Protein AF-A0A743SPW2-F1 (afdb_monomer_lite)

pLDDT: mean 85.06, std 10.41, range [58.22, 95.25]

Secondary structure (DSSP, 8-state):
--HHHHHHHHHHHHHHHHHHTT--SS-SSSPPPPHHHHHTTHHHHH-TTT-GGG--

Radius of gyration: 13.73 Å; chains: 1; bounding box: 24×21×38 Å

Organism: Salmonella enterica (NCBI:txid28901)

Foldseek 3Di:
DDLVVVLVVLLVVLCVVCVVVVHHPPDPVRDRDDSLNVLQCVCVVVPVVVPPVSPD

Sequence (56 aa):
MSSLAMVDYINAERKAKAEAEGLTFPCKRYRKLSHDNFLKKVPKVLGENDCRKFLR

Structure (mmCIF, N/CA/C/O backbone):
data_AF-A0A743SPW2-F1
#
_entry.id   AF-A0A743SPW2-F1
#
loop_
_atom_site.group_PDB
_atom_site.id
_atom_site.type_symbol
_atom_site.label_atom_id
_atom_site.label_alt_id
_atom_site.label_comp_id
_atom_site.label_asym_id
_atom_site.label_entity_id
_atom_site.label_seq_id
_atom_site.pdbx_PDB_ins_code
_atom_site.Cartn_x
_atom_site.Cartn_y
_atom_site.Cartn_z
_atom_site.occupancy
_atom_site.B_iso_or_equiv
_atom_site.auth_seq_id
_atom_site.auth_comp_id
_atom_site.auth_asym_id
_atom_site.auth_atom_id
_atom_site.pdbx_PDB_model_num
ATOM 1 N N . MET A 1 1 ? 12.652 -14.636 0.115 1.00 69.50 1 MET A N 1
ATOM 2 C CA . MET A 1 1 ? 11.393 -13.861 0.205 1.00 69.50 1 MET A CA 1
ATOM 3 C C . MET A 1 1 ? 10.843 -13.628 -1.193 1.00 69.50 1 MET A C 1
ATOM 5 O O . MET A 1 1 ? 11.625 -13.279 -2.067 1.00 69.50 1 MET A O 1
ATOM 9 N N . SER A 1 2 ? 9.538 -13.812 -1.413 1.00 89.56 2 SER A N 1
ATOM 10 C CA . SER A 1 2 ? 8.869 -13.422 -2.665 1.00 89.56 2 SER A CA 1
ATOM 11 C C . SER A 1 2 ? 8.336 -11.987 -2.579 1.00 89.56 2 SER A C 1
ATOM 13 O O . SER A 1 2 ? 8.192 -11.434 -1.488 1.00 89.56 2 SER A O 1
ATOM 15 N N . SER A 1 3 ? 8.006 -11.378 -3.719 1.00 87.00 3 SER A N 1
ATOM 16 C CA . SER A 1 3 ? 7.406 -10.036 -3.755 1.00 87.00 3 SER A CA 1
ATOM 17 C C . SER A 1 3 ? 6.037 -9.976 -3.063 1.00 87.00 3 SER A C 1
ATOM 19 O O . SER A 1 3 ? 5.711 -8.960 -2.459 1.00 87.00 3 SER A O 1
ATOM 21 N N . LEU A 1 4 ? 5.265 -11.067 -3.087 1.00 90.62 4 LEU A N 1
ATOM 22 C CA . LEU A 1 4 ? 4.010 -11.196 -2.337 1.00 90.62 4 LEU A CA 1
ATOM 23 C C . LEU A 1 4 ? 4.267 -11.221 -0.826 1.00 90.62 4 LEU A C 1
ATOM 25 O O . LEU A 1 4 ? 3.710 -10.405 -0.099 1.00 90.62 4 LEU A O 1
ATOM 29 N N . ALA A 1 5 ? 5.204 -12.064 -0.379 1.00 91.31 5 ALA A N 1
ATOM 30 C CA . ALA A 1 5 ? 5.593 -12.131 1.029 1.00 91.31 5 ALA A CA 1
ATOM 31 C C . ALA A 1 5 ? 6.125 -10.781 1.548 1.00 91.31 5 ALA A C 1
ATOM 33 O O . ALA A 1 5 ? 5.883 -10.418 2.695 1.00 91.31 5 ALA A O 1
ATOM 34 N N . MET A 1 6 ? 6.803 -10.005 0.696 1.00 90.50 6 MET A N 1
ATOM 35 C CA . MET A 1 6 ? 7.267 -8.660 1.043 1.00 90.50 6 MET A CA 1
ATOM 36 C C . MET A 1 6 ? 6.104 -7.677 1.250 1.00 90.50 6 MET A C 1
ATOM 38 O O . MET A 1 6 ? 6.137 -6.859 2.168 1.00 90.50 6 MET A O 1
ATOM 42 N N . VAL A 1 7 ? 5.062 -7.749 0.418 1.00 92.44 7 VAL A N 1
ATOM 43 C CA . VAL A 1 7 ? 3.859 -6.914 0.573 1.00 92.44 7 VAL A CA 1
ATOM 44 C C . VAL A 1 7 ? 3.136 -7.245 1.874 1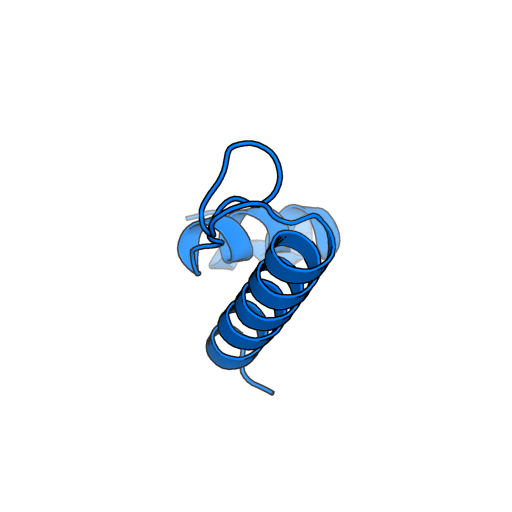.00 92.44 7 VAL A C 1
ATOM 46 O O . VAL A 1 7 ? 2.731 -6.328 2.592 1.00 92.44 7 VAL A O 1
ATOM 49 N N . ASP A 1 8 ? 3.020 -8.530 2.203 1.00 94.06 8 ASP A N 1
ATOM 50 C CA . ASP A 1 8 ? 2.399 -8.978 3.448 1.00 94.06 8 ASP A CA 1
ATOM 51 C C . ASP A 1 8 ? 3.204 -8.532 4.668 1.00 94.06 8 ASP A C 1
ATOM 53 O O . ASP A 1 8 ? 2.630 -7.978 5.606 1.00 94.06 8 ASP A O 1
ATOM 57 N N . TYR A 1 9 ? 4.532 -8.655 4.610 1.00 94.81 9 TYR A N 1
ATOM 58 C CA . TYR A 1 9 ? 5.431 -8.139 5.641 1.00 94.81 9 TYR A CA 1
ATOM 59 C C . TYR A 1 9 ? 5.239 -6.628 5.865 1.00 94.81 9 TYR A C 1
ATOM 61 O O . TYR A 1 9 ? 5.026 -6.181 6.993 1.00 94.81 9 TYR A O 1
ATOM 69 N N . ILE A 1 10 ? 5.228 -5.828 4.791 1.00 93.69 10 ILE A N 1
ATOM 70 C CA . ILE A 1 10 ? 5.029 -4.372 4.885 1.00 93.69 10 ILE A CA 1
ATOM 71 C C . ILE A 1 10 ? 3.649 -4.039 5.470 1.00 93.69 10 ILE A C 1
ATOM 73 O O . ILE A 1 10 ? 3.515 -3.098 6.255 1.00 93.69 10 ILE A O 1
ATOM 77 N N . ASN A 1 11 ? 2.608 -4.780 5.088 1.00 94.44 11 ASN A N 1
ATOM 78 C CA . ASN A 1 11 ? 1.262 -4.576 5.619 1.00 94.44 11 ASN A CA 1
ATOM 79 C C . ASN A 1 11 ? 1.161 -4.954 7.102 1.00 94.44 11 ASN A C 1
ATOM 81 O O . ASN A 1 11 ? 0.506 -4.229 7.851 1.00 94.44 11 ASN A O 1
ATOM 85 N N . ALA A 1 12 ? 1.828 -6.026 7.533 1.00 95.25 12 ALA A N 1
ATOM 86 C CA . ALA A 1 12 ? 1.904 -6.414 8.939 1.00 95.25 12 ALA A CA 1
ATOM 87 C C . ALA A 1 12 ? 2.601 -5.333 9.779 1.00 95.25 12 ALA A C 1
ATOM 89 O O . ALA A 1 12 ? 2.064 -4.914 10.803 1.00 95.25 12 ALA A O 1
ATOM 90 N N . GLU A 1 13 ? 3.725 -4.791 9.301 1.00 94.62 13 GLU A N 1
ATOM 91 C CA . GLU A 1 13 ? 4.398 -3.666 9.962 1.00 94.62 13 GLU A CA 1
ATOM 92 C C . GLU A 1 13 ? 3.512 -2.417 10.051 1.00 94.62 13 GLU A C 1
ATOM 94 O O . GLU A 1 13 ? 3.470 -1.743 11.080 1.00 94.6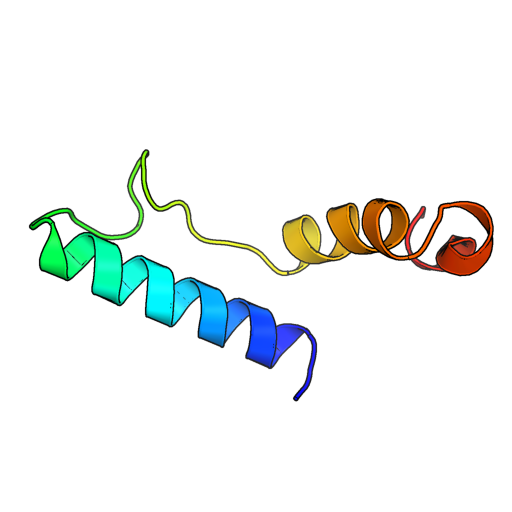2 13 GLU A O 1
ATOM 99 N N . ARG A 1 14 ? 2.804 -2.080 8.967 1.00 94.44 14 ARG A N 1
ATOM 100 C CA . ARG A 1 14 ? 1.886 -0.931 8.951 1.00 94.44 14 ARG A CA 1
ATOM 101 C C . ARG A 1 14 ? 0.732 -1.112 9.926 1.00 94.44 14 ARG A C 1
ATOM 103 O O . ARG A 1 14 ? 0.333 -0.137 10.554 1.00 94.44 14 ARG A O 1
ATOM 110 N N . LYS A 1 15 ? 0.216 -2.335 10.051 1.00 94.38 15 LYS A N 1
ATOM 111 C CA . LYS A 1 15 ? -0.818 -2.681 11.025 1.00 94.38 15 LYS A CA 1
ATOM 112 C C . LYS A 1 15 ? -0.295 -2.523 12.454 1.00 94.38 15 LYS A C 1
ATOM 114 O O . LYS A 1 15 ? -0.921 -1.809 13.225 1.00 94.38 15 LYS A O 1
ATOM 119 N N . ALA A 1 16 ? 0.879 -3.073 12.764 1.00 94.25 16 ALA A N 1
ATOM 120 C CA . ALA A 1 16 ? 1.494 -2.940 14.087 1.00 94.25 16 ALA A CA 1
ATOM 121 C C . ALA A 1 16 ? 1.752 -1.470 14.468 1.00 94.25 16 ALA A C 1
ATOM 123 O O . ALA A 1 16 ? 1.480 -1.058 15.592 1.00 94.25 16 ALA A O 1
ATOM 124 N N . LYS A 1 17 ? 2.220 -0.650 13.517 1.00 93.88 17 LYS A N 1
ATOM 125 C CA . LYS A 1 17 ? 2.412 0.796 13.724 1.00 93.88 17 LYS A CA 1
ATOM 126 C C . LYS A 1 17 ? 1.088 1.532 13.943 1.00 93.88 17 LYS A C 1
ATOM 128 O O . LYS A 1 17 ? 1.022 2.394 14.808 1.00 93.88 17 LYS A O 1
ATOM 133 N N . ALA A 1 18 ? 0.037 1.183 13.198 1.00 92.81 18 ALA A N 1
ATOM 134 C CA . ALA A 1 18 ? -1.289 1.761 13.399 1.00 92.81 18 ALA A CA 1
ATOM 135 C C . ALA A 1 18 ? -1.843 1.423 14.791 1.00 92.81 18 ALA A C 1
ATOM 137 O O . ALA A 1 18 ? -2.291 2.323 15.492 1.00 92.81 18 ALA A O 1
ATOM 138 N N . GLU A 1 19 ? -1.742 0.160 15.208 1.00 92.12 19 GLU A N 1
ATOM 139 C CA . GLU A 1 19 ? -2.184 -0.301 16.529 1.00 92.12 19 GLU A CA 1
ATOM 140 C C . GLU A 1 19 ? -1.402 0.376 17.663 1.00 92.12 19 GLU A C 1
ATOM 142 O O . GLU A 1 19 ? -2.007 0.805 18.643 1.00 92.12 19 GLU A O 1
ATOM 147 N N . ALA A 1 20 ? -0.087 0.563 17.503 1.00 93.25 20 ALA A N 1
ATOM 148 C CA . ALA A 1 20 ? 0.742 1.300 18.461 1.00 93.25 20 ALA A CA 1
ATOM 149 C C . ALA A 1 20 ? 0.344 2.783 18.591 1.00 93.25 20 ALA A C 1
ATOM 151 O O . ALA A 1 20 ? 0.459 3.363 19.667 1.00 93.25 20 ALA A O 1
ATOM 152 N N . GLU A 1 21 ? -0.150 3.394 17.511 1.00 92.25 21 GLU A N 1
ATOM 153 C CA . GLU A 1 21 ? -0.698 4.755 17.520 1.00 92.25 21 GLU A CA 1
ATOM 154 C C . GLU A 1 21 ? -2.186 4.811 17.929 1.00 92.25 21 GLU A C 1
ATOM 156 O O . GLU A 1 21 ? -2.777 5.891 17.937 1.00 92.25 21 GLU A O 1
ATOM 161 N N . GLY A 1 22 ? -2.816 3.673 18.251 1.00 91.19 22 GLY A N 1
ATOM 162 C CA . GLY A 1 22 ? -4.245 3.592 18.582 1.00 91.19 22 GLY A CA 1
ATOM 163 C C . GLY A 1 22 ? -5.181 3.807 17.385 1.00 91.19 22 GLY A C 1
ATOM 164 O O . GLY A 1 22 ? -6.368 4.083 17.556 1.00 91.19 22 GLY A O 1
ATOM 165 N N . LEU A 1 23 ? -4.660 3.706 16.162 1.00 90.56 23 LEU A N 1
ATOM 166 C CA . LEU A 1 23 ? -5.408 3.856 14.917 1.00 90.56 23 LEU A CA 1
ATOM 167 C C . LEU A 1 23 ? -5.868 2.493 14.387 1.00 90.56 23 LEU A C 1
ATOM 169 O O . LEU A 1 23 ? -5.192 1.476 14.526 1.00 90.56 23 LEU A O 1
ATOM 173 N N . THR A 1 24 ? -6.997 2.477 13.681 1.00 88.50 24 THR A N 1
ATOM 174 C CA . THR A 1 24 ? -7.449 1.286 12.954 1.00 88.50 24 THR A CA 1
ATOM 175 C C . THR A 1 24 ? -6.662 1.110 11.653 1.00 88.50 24 THR A C 1
ATOM 177 O O . THR A 1 24 ? -6.284 2.079 10.993 1.00 88.50 24 THR A O 1
ATOM 180 N N . PHE A 1 25 ? -6.407 -0.136 11.252 1.00 86.94 25 PHE A N 1
ATOM 181 C CA . PHE A 1 25 ? -5.819 -0.454 9.949 1.00 86.94 25 PHE A CA 1
ATOM 182 C C . PHE A 1 25 ? -6.878 -1.086 9.031 1.00 86.94 25 PHE A C 1
ATOM 184 O O . PHE A 1 25 ? -7.536 -2.037 9.455 1.00 86.94 25 PHE A O 1
ATOM 191 N N . PRO A 1 26 ? -7.014 -0.650 7.763 1.00 87.69 26 PRO A N 1
ATOM 192 C CA . PRO A 1 26 ? -6.270 0.421 7.090 1.00 87.69 26 PRO A CA 1
ATOM 193 C C . PRO A 1 26 ? -6.825 1.832 7.377 1.00 87.69 26 PRO A C 1
ATOM 195 O O . PRO A 1 26 ? -8.034 2.042 7.367 1.00 87.69 26 PRO A O 1
ATOM 198 N N . CYS A 1 27 ? -5.941 2.826 7.528 1.00 89.94 27 CYS A N 1
ATOM 199 C CA . CYS A 1 27 ? -6.308 4.242 7.711 1.00 89.94 27 CYS A CA 1
ATOM 200 C C . CYS A 1 27 ? -5.578 5.172 6.728 1.00 89.94 27 CYS A C 1
ATOM 202 O O . CYS A 1 27 ? -4.735 4.740 5.937 1.00 89.94 27 CYS A O 1
ATOM 204 N N . LYS A 1 28 ? -5.883 6.481 6.764 1.00 87.25 28 LYS A N 1
ATOM 205 C CA . LYS A 1 28 ? -5.219 7.486 5.905 1.00 87.25 28 LYS A CA 1
ATOM 206 C C . LYS A 1 28 ? -3.694 7.482 6.070 1.00 87.25 28 LYS A C 1
ATOM 208 O O . LYS A 1 28 ? -2.996 7.624 5.069 1.00 87.25 28 LYS A O 1
ATOM 213 N N . ARG A 1 29 ? -3.200 7.298 7.301 1.00 87.56 29 ARG A N 1
ATOM 214 C CA . ARG A 1 29 ? -1.763 7.278 7.624 1.00 87.56 29 ARG A CA 1
ATOM 215 C C . ARG A 1 29 ? -1.101 5.956 7.223 1.00 87.56 29 ARG A C 1
ATOM 217 O O . ARG A 1 29 ? -0.022 5.961 6.639 1.00 87.56 29 ARG A O 1
ATOM 224 N N . TYR A 1 30 ? -1.796 4.837 7.436 1.00 90.31 30 TYR A N 1
ATOM 225 C CA . TYR A 1 30 ? -1.326 3.488 7.119 1.00 90.31 30 TYR A CA 1
ATOM 226 C C . TYR A 1 30 ? -2.263 2.803 6.122 1.00 90.31 30 TYR A C 1
ATOM 228 O O . TYR A 1 30 ? -3.123 1.996 6.478 1.00 90.31 30 TYR A O 1
ATOM 236 N N . ARG A 1 31 ? -2.090 3.132 4.838 1.00 92.25 31 ARG A N 1
ATOM 237 C CA . ARG A 1 31 ? -2.840 2.490 3.749 1.00 92.25 31 ARG A CA 1
ATOM 238 C C . ARG A 1 31 ? -2.349 1.064 3.513 1.00 92.25 31 ARG A C 1
ATOM 240 O O . ARG A 1 31 ? -1.143 0.803 3.555 1.00 92.25 31 ARG A O 1
ATOM 247 N N . LYS A 1 32 ? -3.271 0.166 3.169 1.00 93.00 32 LYS A N 1
ATOM 248 C CA . LYS A 1 32 ? -2.936 -1.183 2.700 1.00 93.00 32 LYS A CA 1
ATOM 249 C C . LYS A 1 32 ? -2.164 -1.097 1.381 1.00 93.00 32 LYS A C 1
ATOM 251 O O . LYS A 1 32 ? -2.584 -0.413 0.448 1.00 93.00 32 LYS A O 1
ATOM 256 N N . LEU A 1 33 ? -1.016 -1.759 1.321 1.00 92.38 33 LEU A N 1
ATOM 257 C CA . LEU A 1 33 ? -0.221 -1.919 0.111 1.00 92.38 33 LEU A CA 1
ATOM 258 C C . LEU A 1 33 ? -0.773 -3.103 -0.690 1.00 92.38 33 LEU A C 1
ATOM 260 O O . LEU A 1 33 ? -0.919 -4.194 -0.144 1.00 92.38 33 LEU A O 1
ATOM 264 N N . SER A 1 34 ? -1.071 -2.889 -1.971 1.00 91.31 34 SER A N 1
ATOM 265 C CA . SER A 1 34 ? -1.334 -3.969 -2.926 1.00 91.31 34 SER A CA 1
ATOM 266 C C . SER A 1 34 ? -0.062 -4.322 -3.692 1.00 91.31 34 SER A C 1
ATOM 268 O O . SER A 1 34 ? 0.818 -3.473 -3.871 1.00 91.31 34 SER A O 1
ATOM 270 N N . HIS A 1 35 ? 0.018 -5.565 -4.168 1.00 90.31 35 HIS A N 1
ATOM 271 C CA . HIS A 1 35 ? 1.144 -6.036 -4.972 1.00 90.31 35 HIS A CA 1
ATOM 272 C C . HIS A 1 35 ? 1.305 -5.237 -6.270 1.00 90.31 35 HIS A C 1
ATOM 274 O O . HIS A 1 35 ? 2.410 -4.788 -6.558 1.00 90.31 35 HIS A O 1
ATOM 280 N N . ASP A 1 36 ? 0.212 -4.894 -6.951 1.00 87.25 36 ASP A N 1
ATOM 281 C CA . ASP A 1 36 ? 0.256 -4.053 -8.158 1.00 87.25 36 ASP A CA 1
ATOM 282 C C . ASP A 1 36 ? 0.904 -2.685 -7.901 1.00 87.25 36 ASP A C 1
ATOM 284 O O . ASP A 1 36 ? 1.745 -2.211 -8.665 1.00 87.25 36 ASP A O 1
ATOM 288 N N . ASN A 1 37 ? 0.545 -2.037 -6.787 1.00 87.12 37 ASN A N 1
ATOM 289 C CA . ASN A 1 37 ? 1.116 -0.741 -6.420 1.00 87.12 37 ASN A CA 1
ATOM 290 C C . ASN A 1 37 ? 2.575 -0.855 -5.966 1.00 87.12 37 ASN A C 1
ATOM 292 O O . ASN A 1 37 ? 3.333 0.107 -6.102 1.00 87.12 37 ASN A O 1
ATOM 296 N N . PHE A 1 38 ? 2.968 -2.009 -5.428 1.00 88.06 38 PHE A N 1
ATOM 297 C CA . PHE A 1 38 ? 4.360 -2.312 -5.124 1.00 88.06 38 PHE A CA 1
ATOM 298 C C . PHE A 1 38 ? 5.177 -2.473 -6.414 1.00 88.06 38 PHE A C 1
ATOM 300 O O . PHE A 1 38 ? 6.206 -1.814 -6.561 1.00 88.06 38 PHE A O 1
ATOM 307 N N . LEU A 1 39 ? 4.678 -3.242 -7.389 1.00 87.00 39 LEU A N 1
ATOM 308 C CA . LEU A 1 39 ? 5.349 -3.459 -8.674 1.00 87.00 39 LEU A CA 1
ATOM 309 C C . LEU A 1 39 ? 5.528 -2.171 -9.483 1.00 87.00 39 LEU A C 1
ATOM 311 O O . LEU A 1 39 ? 6.592 -1.970 -1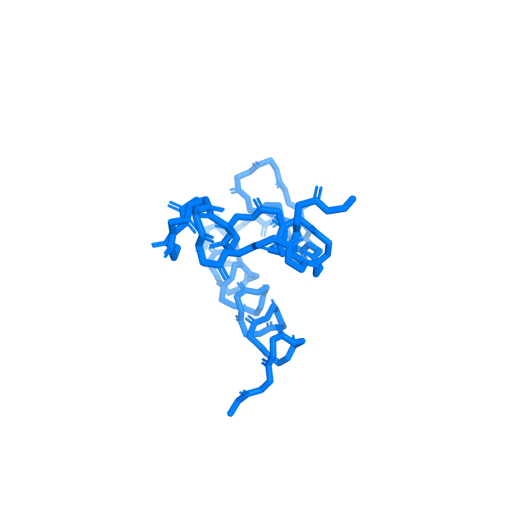0.061 1.00 87.00 39 LEU A O 1
ATOM 315 N N . LYS A 1 40 ? 4.570 -1.237 -9.441 1.00 86.00 40 LYS A N 1
ATOM 316 C CA . LYS A 1 40 ? 4.707 0.085 -10.088 1.00 86.00 40 LYS A CA 1
ATOM 317 C C . LYS A 1 40 ? 5.914 0.898 -9.604 1.00 86.00 40 LYS A C 1
ATOM 319 O O . LYS A 1 40 ? 6.358 1.811 -10.298 1.00 86.00 40 LYS A O 1
ATOM 324 N N . LYS A 1 41 ? 6.434 0.620 -8.403 1.00 84.19 41 LYS A N 1
ATOM 325 C CA . LYS A 1 41 ? 7.625 1.299 -7.866 1.00 84.19 41 LYS A CA 1
ATOM 326 C C . LYS A 1 41 ? 8.932 0.619 -8.258 1.00 84.19 41 LYS A C 1
ATOM 328 O O . LYS A 1 41 ? 9.967 1.272 -8.205 1.00 84.19 41 LYS A O 1
ATOM 333 N N . VAL A 1 42 ? 8.892 -0.648 -8.664 1.00 82.62 42 VAL A N 1
ATOM 334 C CA . VAL A 1 42 ? 10.085 -1.442 -8.989 1.00 82.62 42 VAL A CA 1
ATOM 335 C C . VAL A 1 42 ? 10.917 -0.808 -10.117 1.00 82.62 42 VAL A C 1
ATOM 337 O O . VAL A 1 42 ? 12.111 -0.618 -9.889 1.00 82.62 42 VAL A O 1
ATOM 340 N N . PRO A 1 43 ? 10.337 -0.354 -11.252 1.00 82.62 43 PRO A N 1
ATOM 341 C CA . PRO A 1 43 ? 11.102 0.340 -12.294 1.00 82.62 43 PRO A CA 1
ATOM 342 C C . PRO A 1 43 ? 11.804 1.608 -11.808 1.00 82.62 43 PRO A C 1
ATOM 344 O O . PRO A 1 43 ? 12.903 1.916 -12.246 1.00 82.62 43 PRO A O 1
ATOM 347 N N . LYS A 1 44 ? 11.185 2.342 -10.876 1.00 81.88 44 LYS A N 1
ATOM 348 C CA . LYS A 1 44 ? 11.750 3.595 -10.355 1.00 81.88 44 LYS A CA 1
ATOM 349 C C . LYS A 1 44 ? 12.973 3.363 -9.474 1.00 81.88 44 LYS A C 1
ATOM 351 O O . LYS A 1 44 ? 13.822 4.236 -9.383 1.00 81.88 44 LYS A O 1
ATOM 356 N N . VAL A 1 45 ? 13.030 2.218 -8.794 1.00 80.50 45 VAL A N 1
ATOM 357 C CA . VAL A 1 45 ? 14.129 1.869 -7.882 1.00 80.50 45 VAL A CA 1
ATOM 358 C C . VAL A 1 45 ? 15.273 1.197 -8.634 1.00 80.50 45 VAL A C 1
ATOM 360 O O . VAL A 1 45 ? 16.432 1.473 -8.349 1.00 80.50 45 VAL A O 1
ATOM 363 N N . LEU A 1 46 ? 14.949 0.319 -9.583 1.00 76.94 46 LEU A N 1
ATOM 364 C CA . LEU A 1 46 ? 15.935 -0.451 -10.343 1.00 76.94 46 LEU A CA 1
ATOM 365 C C . LEU A 1 46 ? 16.416 0.255 -11.620 1.00 76.94 46 LEU A C 1
ATOM 367 O O . LEU A 1 46 ? 17.369 -0.205 -12.233 1.00 76.94 46 LEU A O 1
ATOM 371 N N . GLY A 1 47 ? 15.784 1.362 -12.012 1.00 75.00 47 GLY A N 1
ATOM 372 C CA . GLY A 1 47 ? 16.074 2.075 -13.252 1.00 75.00 47 GLY A CA 1
ATOM 373 C C . GLY A 1 47 ? 15.162 1.634 -14.400 1.00 75.00 47 GLY A C 1
ATOM 374 O O . GLY A 1 47 ? 14.896 0.449 -14.613 1.00 75.00 47 GLY A O 1
ATOM 375 N N . GLU A 1 48 ? 14.671 2.612 -15.164 1.00 68.25 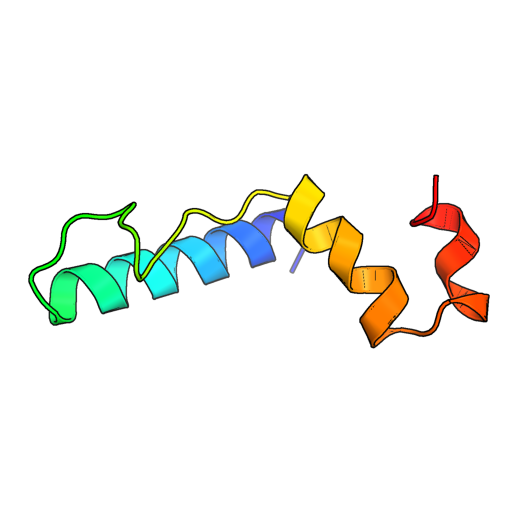48 GLU A N 1
ATOM 376 C CA . GLU A 1 48 ? 13.688 2.394 -16.237 1.00 68.25 48 GLU A CA 1
ATOM 377 C C . GLU A 1 48 ? 14.250 1.556 -17.398 1.00 68.25 48 GLU A C 1
ATOM 379 O O . GLU A 1 48 ? 13.510 0.812 -18.043 1.00 68.25 48 GLU A O 1
ATOM 384 N N . ASN A 1 49 ? 15.568 1.607 -17.616 1.00 67.44 49 ASN A N 1
ATOM 385 C CA . ASN A 1 49 ? 16.242 0.898 -18.706 1.00 67.44 49 ASN A CA 1
ATOM 386 C C . ASN A 1 49 ? 16.264 -0.626 -18.511 1.00 67.44 49 ASN A C 1
ATOM 388 O O . ASN A 1 49 ? 16.081 -1.364 -19.482 1.00 67.44 49 ASN A O 1
ATOM 392 N N . ASP A 1 50 ? 16.391 -1.091 -17.267 1.00 64.88 50 ASP A N 1
ATOM 393 C CA . ASP A 1 50 ? 16.512 -2.518 -16.935 1.00 64.88 50 ASP A CA 1
ATOM 394 C C . ASP A 1 50 ? 15.153 -3.182 -16.655 1.00 64.88 50 ASP A C 1
ATOM 396 O O . ASP A 1 50 ? 15.029 -4.408 -16.593 1.00 64.88 50 ASP A O 1
ATOM 400 N N . CYS A 1 51 ? 14.090 -2.380 -16.536 1.00 63.28 51 CYS A N 1
ATOM 401 C CA . CYS A 1 51 ? 12.787 -2.817 -16.037 1.00 63.28 51 CYS A CA 1
ATOM 402 C C . CYS A 1 51 ? 11.664 -2.832 -17.081 1.00 63.28 51 CYS A C 1
ATOM 404 O O . CYS A 1 51 ? 10.491 -2.754 -16.710 1.00 63.28 51 CYS A O 1
ATOM 406 N N . ARG A 1 52 ? 11.969 -3.016 -18.375 1.00 63.44 52 ARG A N 1
ATOM 407 C CA . ARG A 1 52 ? 10.940 -3.094 -19.443 1.00 63.44 52 ARG A CA 1
ATOM 408 C C . ARG A 1 52 ? 9.808 -4.087 -19.151 1.00 63.44 52 ARG A C 1
ATOM 410 O O . ARG A 1 52 ? 8.676 -3.851 -19.551 1.00 63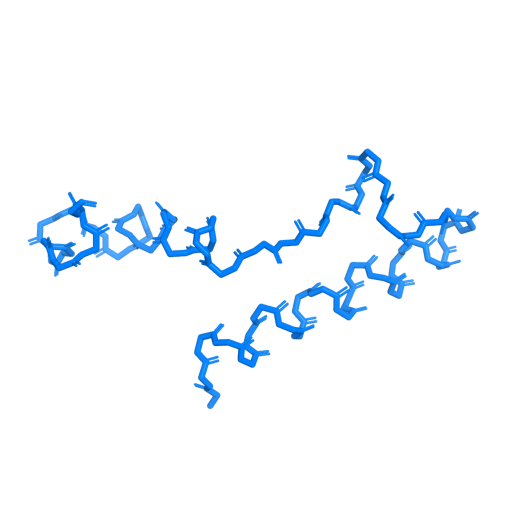.44 52 ARG A O 1
ATOM 417 N N . LYS A 1 53 ? 10.084 -5.175 -18.422 1.00 68.88 53 LYS A N 1
ATOM 418 C CA . LYS A 1 53 ? 9.076 -6.185 -18.039 1.00 68.88 53 LYS A CA 1
ATOM 419 C C . LYS A 1 53 ? 8.039 -5.685 -17.021 1.00 68.88 53 LYS A C 1
ATOM 421 O O . LYS A 1 53 ? 6.981 -6.292 -16.906 1.00 68.88 53 LYS A O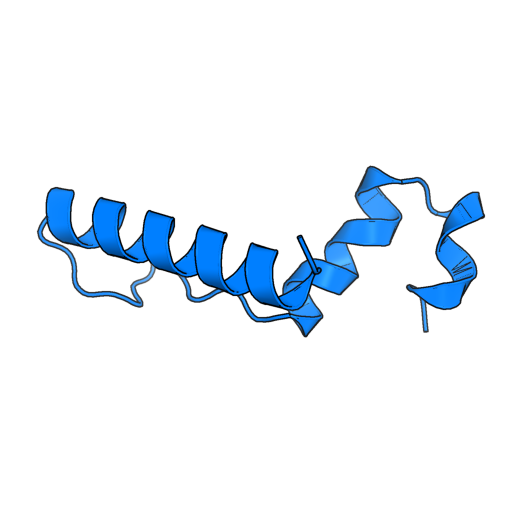 1
ATOM 426 N N . PHE A 1 54 ? 8.336 -4.609 -16.295 1.00 63.84 54 PHE A N 1
ATOM 427 C CA . PHE A 1 54 ? 7.482 -4.026 -15.255 1.00 63.84 54 PHE A CA 1
ATOM 428 C C . PHE A 1 54 ? 6.767 -2.739 -15.707 1.00 63.84 54 PHE A C 1
ATOM 430 O O . PHE A 1 54 ? 5.957 -2.203 -14.956 1.00 63.84 54 PHE A O 1
ATOM 437 N N . LEU A 1 55 ? 7.068 -2.242 -16.912 1.00 61.62 55 LEU A N 1
ATOM 438 C CA . LEU A 1 55 ? 6.521 -1.010 -17.502 1.00 61.62 55 LEU A CA 1
ATOM 439 C C . LEU A 1 55 ? 5.339 -1.272 -18.459 1.00 61.62 55 LEU A C 1
ATOM 441 O O . LEU A 1 55 ? 5.048 -0.438 -19.312 1.00 61.62 55 LEU A O 1
ATOM 445 N N . ARG A 1 56 ? 4.698 -2.441 -18.360 1.00 58.22 56 ARG A N 1
ATOM 446 C CA . ARG A 1 56 ? 3.620 -2.860 -19.262 1.00 58.22 56 ARG A CA 1
ATOM 447 C C . ARG A 1 56 ? 2.256 -2.324 -18.839 1.00 58.22 56 ARG A C 1
ATOM 449 O O . ARG A 1 56 ? 1.993 -2.293 -17.616 1.00 58.22 56 ARG A O 1
#